Protein AF-A0A161MB48-F1 (afdb_monomer)

Secondary structure (DSSP, 8-state):
----S------GGGGGGT--B-TTSSEEE-TTSB-SSTT-B--GGGEEE-S---TB------HHHHHHHHHHHHHHHHHHHHT------GGGTB-EEEEEETTEEEEEESS-TTTTSTT-------

pLDDT: mean 94.36, std 3.67, range [75.56, 98.38]

Solvent-accessible surface area (backbone atoms only — not comparable to full-atom values): 7926 Å² total; per-residue (Å²): 140,87,88,84,92,77,85,73,35,84,46,76,94,48,61,89,72,71,56,46,60,40,97,76,53,12,40,27,16,44,88,55,25,34,34,78,42,85,100,39,68,53,47,35,61,40,31,33,84,66,57,92,70,36,93,31,37,62,94,63,88,40,71,71,52,24,52,52,35,46,57,47,34,54,51,36,54,50,23,63,76,70,73,46,91,81,78,83,62,74,81,59,43,52,22,74,48,78,52,72,58,97,87,41,81,45,78,48,69,37,71,61,94,62,62,94,39,86,83,72,72,85,86,86,85,132

Foldseek 3Di:
DDDDPDDAAPCPVCPVVPWDADPSRAREAELQQATPDPPHHDAAPRHDYDDDAAQQFDDDRDPVRRVVRVVSNVVSSVCVVVVHDHDHDCSRHKDWDWDDDPNDIDIDIGDPPCPPVPPVDDDDDD

InterPro domains:
  IPR023753 FAD/NAD(P)-binding domain [PF07992] (1-70)
  IPR036188 FAD/NAD(P)-binding domain superfamily [G3DSA:3.50.50.60] (1-85)
  IPR036188 FAD/NAD(P)-binding domain superfamily [SSF51905] (2-78)
  IPR050260 FAD-dependent oxidoreductase [PTHR43429] (1-124)

Sequence (126 aa):
IVSATGVEPNVDFIKDTGVELASDGGIKVDMNLESSLKDVYAAGDACTCSWDLAEHWLQMRLWTQARQMGTYAAKAMHCSVNKEEFWQDFCFELFTHVTSFFGMKVVLLGLFNGQRLDNSYEILLR

Organism: Triatoma infestans (NCBI:txid30076)

Mean predicted aligned error: 3.76 Å

Nearest PDB structures (foldseek):
  8orj-assembly1_B  TM=9.479E-01  e=5.473E-13  Homo sapiens
  6zk7-assembly1_AAAA  TM=9.173E-01  e=1.375E-11  Homo sapiens
  5jcl-assembly2_B  TM=8.702E-01  e=9.914E-04  Oryza sativa Japonica Group
  5jcn-assembly1_A  TM=8.506E-01  e=8.691E-04  Oryza sativa Japonica Group
  3ntd-assembly1_B  TM=7.708E-01  e=6.680E-04  Shewanella loihica PV-4

Radius of gyration: 16.92 Å; Cα contacts (8 Å, |Δi|>4): 168; chains: 1; bounding box: 42×37×50 Å

Structure (mmCIF, N/CA/C/O backbone):
data_AF-A0A161MB48-F1
#
_entry.id   AF-A0A161MB48-F1
#
loop_
_atom_site.group_PDB
_atom_site.id
_atom_site.type_symbol
_atom_site.label_atom_id
_atom_site.label_alt_id
_atom_site.label_comp_id
_atom_site.label_asym_id
_atom_site.label_entity_id
_atom_site.label_seq_id
_atom_site.pdbx_PDB_ins_code
_atom_site.Cartn_x
_atom_site.Cartn_y
_atom_site.Cartn_z
_atom_site.occupancy
_atom_site.B_iso_or_equiv
_atom_site.auth_seq_id
_atom_site.auth_comp_id
_atom_site.auth_asym_id
_atom_site.auth_atom_id
_atom_site.pdbx_PDB_model_num
ATOM 1 N N . ILE A 1 1 ? -0.953 -20.737 -19.883 1.00 91.38 1 ILE A N 1
ATOM 2 C CA . ILE A 1 1 ? -1.468 -19.357 -20.062 1.00 91.38 1 ILE A CA 1
ATOM 3 C C . ILE A 1 1 ? -1.158 -18.599 -18.779 1.00 91.38 1 ILE A C 1
ATOM 5 O O . ILE A 1 1 ? -1.345 -19.181 -17.719 1.00 91.38 1 ILE A O 1
ATOM 9 N N . VAL A 1 2 ? -0.644 -17.371 -18.871 1.00 94.88 2 VAL A N 1
ATOM 10 C CA . VAL A 1 2 ? -0.414 -16.473 -17.724 1.00 94.88 2 VAL A CA 1
ATOM 11 C C . VAL A 1 2 ? -1.333 -15.265 -17.903 1.00 94.88 2 VAL A C 1
ATOM 13 O O . VAL A 1 2 ? -1.359 -14.703 -18.995 1.00 94.88 2 VAL A O 1
ATOM 16 N N . SER A 1 3 ? -2.086 -14.890 -16.863 1.00 94.62 3 SER A N 1
ATOM 17 C CA . SER A 1 3 ? -2.905 -13.670 -16.839 1.00 94.62 3 SER A CA 1
ATOM 18 C C . SER A 1 3 ? -2.319 -12.695 -15.822 1.00 94.62 3 SER A C 1
ATOM 20 O O . SER A 1 3 ? -2.217 -13.030 -14.644 1.00 94.62 3 SER A O 1
ATOM 22 N N . ALA A 1 4 ? -1.892 -11.524 -16.291 1.00 93.00 4 ALA A N 1
ATOM 23 C CA . ALA A 1 4 ? -1.225 -10.497 -15.491 1.00 93.00 4 ALA A CA 1
ATOM 24 C C . ALA A 1 4 ? -1.695 -9.090 -15.909 1.00 93.00 4 ALA A C 1
ATOM 26 O O . ALA A 1 4 ? -0.891 -8.206 -16.186 1.00 93.00 4 ALA A O 1
ATOM 27 N N . THR A 1 5 ? -3.014 -8.905 -16.025 1.00 92.75 5 THR A N 1
ATOM 28 C CA . THR A 1 5 ? -3.656 -7.662 -16.501 1.00 92.75 5 THR A CA 1
ATOM 29 C C . THR A 1 5 ? -3.943 -6.645 -15.395 1.00 92.75 5 THR A C 1
ATOM 31 O O . THR A 1 5 ? -4.471 -5.576 -15.682 1.00 92.75 5 THR A O 1
ATOM 34 N N . GLY A 1 6 ? -3.621 -6.971 -14.144 1.00 87.56 6 GLY A N 1
ATOM 35 C CA . GLY A 1 6 ? -3.935 -6.160 -12.969 1.00 87.56 6 GLY A CA 1
ATOM 36 C C . GLY A 1 6 ? -4.558 -6.997 -11.856 1.00 87.56 6 GLY A C 1
A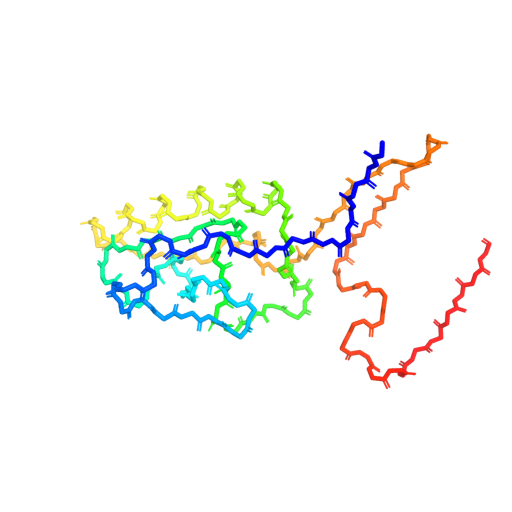TOM 37 O O . GLY A 1 6 ? -4.782 -8.197 -12.021 1.00 87.56 6 GLY A O 1
ATOM 38 N N . VAL A 1 7 ? -4.809 -6.351 -10.720 1.00 90.25 7 VAL A N 1
ATOM 39 C CA . VAL A 1 7 ? -5.484 -6.930 -9.553 1.00 90.25 7 VAL A CA 1
ATOM 40 C C . VAL A 1 7 ? -6.503 -5.933 -9.014 1.00 90.25 7 VAL A C 1
ATOM 42 O O . VAL A 1 7 ? -6.299 -4.725 -9.122 1.00 90.25 7 VAL A O 1
ATOM 45 N N . GLU A 1 8 ? -7.570 -6.447 -8.414 1.00 92.62 8 GLU A N 1
ATOM 46 C CA . GLU A 1 8 ? -8.603 -5.664 -7.735 1.00 92.62 8 GLU A CA 1
ATOM 47 C C . GLU A 1 8 ? -8.637 -6.048 -6.245 1.00 92.62 8 GLU A C 1
ATOM 49 O O . GLU A 1 8 ? -8.367 -7.211 -5.914 1.00 92.62 8 GLU A O 1
ATOM 54 N N . PRO A 1 9 ? -8.946 -5.110 -5.330 1.00 95.44 9 PRO A N 1
ATOM 55 C CA . PRO A 1 9 ? -9.083 -5.418 -3.910 1.00 95.44 9 PRO A CA 1
ATOM 56 C C . PRO A 1 9 ? -10.170 -6.471 -3.653 1.00 95.44 9 PRO A C 1
ATOM 58 O O . PRO A 1 9 ? -11.330 -6.302 -4.023 1.00 95.44 9 PRO A O 1
ATOM 61 N N . ASN A 1 10 ? -9.809 -7.560 -2.971 1.00 95.19 10 ASN A N 1
ATOM 62 C CA . ASN A 1 10 ? -10.751 -8.625 -2.627 1.00 95.19 10 ASN A CA 1
ATOM 63 C C . ASN A 1 10 ? -11.467 -8.318 -1.302 1.00 95.19 10 ASN A C 1
ATOM 65 O O . ASN A 1 10 ? -11.034 -8.762 -0.238 1.00 95.19 10 ASN A O 1
ATOM 69 N N . VAL A 1 11 ? -12.544 -7.533 -1.370 1.00 95.81 11 VAL A N 1
ATOM 70 C CA . VAL A 1 11 ? -13.272 -7.019 -0.190 1.00 95.81 11 VAL A CA 1
ATOM 71 C C . VAL A 1 11 ? -14.763 -7.373 -0.193 1.00 95.81 11 VAL A C 1
ATOM 73 O O . VAL A 1 11 ? -15.531 -6.871 0.623 1.00 95.81 11 VAL A O 1
ATOM 76 N N . ASP A 1 12 ? -15.198 -8.257 -1.093 1.00 93.69 12 ASP A N 1
ATOM 77 C CA . ASP A 1 12 ? -16.617 -8.601 -1.266 1.00 93.69 12 ASP A CA 1
ATOM 78 C C . ASP A 1 12 ? -17.267 -9.129 0.015 1.00 93.69 12 ASP A C 1
ATOM 80 O O . ASP A 1 12 ? -18.412 -8.805 0.317 1.00 93.69 12 ASP A O 1
ATOM 84 N N . PHE A 1 13 ? -16.505 -9.883 0.808 1.00 93.81 13 PHE A N 1
ATOM 85 C CA . PHE A 1 13 ? -16.964 -10.514 2.044 1.00 93.81 13 PHE A CA 1
ATOM 86 C C . PHE A 1 13 ? -17.342 -9.527 3.164 1.00 93.81 13 PHE A C 1
ATOM 88 O O . PHE A 1 13 ? -17.957 -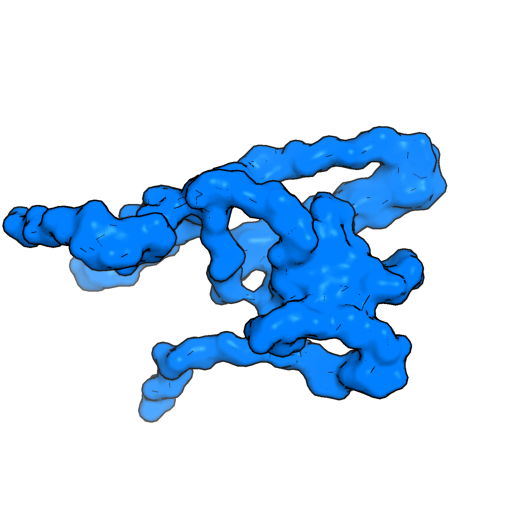9.942 4.143 1.00 93.81 13 PHE A O 1
ATOM 95 N N . ILE A 1 14 ? -16.987 -8.243 3.034 1.00 93.75 14 ILE A N 1
ATOM 96 C CA . ILE A 1 14 ? -17.290 -7.193 4.022 1.00 93.75 14 ILE A CA 1
ATOM 97 C C . ILE A 1 14 ? -18.163 -6.066 3.473 1.00 93.75 14 ILE A C 1
ATOM 99 O O . ILE A 1 14 ? -18.434 -5.118 4.206 1.00 93.75 14 ILE A O 1
ATOM 103 N N . LYS A 1 15 ? -18.637 -6.137 2.224 1.00 88.38 15 LYS A N 1
ATOM 104 C CA . LYS A 1 15 ? -19.440 -5.058 1.615 1.00 88.38 15 LYS A CA 1
ATOM 105 C C . LYS A 1 15 ? -20.696 -4.705 2.421 1.00 88.38 15 LYS A C 1
ATOM 107 O O . LYS A 1 15 ? -21.042 -3.533 2.528 1.00 88.38 15 LYS A O 1
ATOM 112 N N . ASP A 1 16 ? -21.317 -5.694 3.060 1.00 95.12 16 ASP A N 1
ATOM 113 C CA . ASP A 1 16 ? -22.547 -5.509 3.842 1.00 95.12 16 ASP A CA 1
ATOM 114 C C . ASP A 1 16 ? -22.306 -4.952 5.260 1.00 95.12 16 ASP A C 1
ATOM 116 O O . ASP A 1 16 ? -23.253 -4.688 5.997 1.00 95.12 16 ASP A O 1
ATOM 120 N N . THR A 1 17 ? -21.047 -4.751 5.663 1.00 96.75 17 THR A N 1
ATOM 121 C CA . THR A 1 17 ? -20.699 -4.215 6.995 1.00 96.75 17 THR A CA 1
ATOM 122 C C . THR A 1 17 ? -20.901 -2.705 7.121 1.00 96.75 17 THR A C 1
ATOM 124 O O . THR A 1 17 ? -20.882 -2.179 8.232 1.00 96.75 17 THR A O 1
ATOM 127 N N . GLY A 1 18 ? -21.079 -1.997 6.000 1.00 95.81 18 GLY A N 1
ATOM 128 C CA . GLY A 1 18 ? -21.114 -0.533 5.965 1.00 95.81 18 GLY A CA 1
ATOM 129 C C . GLY A 1 18 ? -19.733 0.134 6.003 1.00 95.81 18 GLY A C 1
ATOM 130 O O . GLY A 1 18 ? -19.658 1.350 6.170 1.00 95.81 18 GLY A O 1
ATOM 131 N N . VAL A 1 19 ? -18.645 -0.632 5.852 1.00 97.81 19 VAL A N 1
ATOM 132 C CA . VAL A 1 19 ? -17.291 -0.081 5.706 1.00 97.81 19 VAL A CA 1
ATOM 133 C C . VAL A 1 19 ? -17.186 0.808 4.459 1.00 97.81 19 VAL A C 1
ATOM 135 O O . VAL A 1 19 ? -17.711 0.478 3.395 1.00 97.81 19 VAL A O 1
ATOM 138 N N . GLU A 1 20 ? -16.502 1.945 4.576 1.00 98.06 20 GLU A N 1
ATOM 139 C CA . GLU A 1 20 ? -16.261 2.839 3.443 1.00 98.06 20 GLU A CA 1
ATOM 140 C C . GLU A 1 20 ? -15.220 2.236 2.493 1.00 98.06 20 GLU A C 1
ATOM 142 O O . GLU A 1 20 ? -14.138 1.813 2.909 1.00 98.06 20 GLU A O 1
ATOM 147 N N . LEU A 1 21 ? -15.526 2.242 1.195 1.00 97.38 21 LEU A N 1
ATOM 148 C CA . LEU A 1 21 ? -14.601 1.846 0.134 1.00 97.38 21 LEU A CA 1
ATOM 149 C C . LEU A 1 21 ? -14.130 3.078 -0.647 1.00 97.38 21 LEU A C 1
ATOM 151 O O . LEU A 1 21 ? -14.881 4.035 -0.846 1.00 97.38 21 LEU A O 1
ATOM 155 N N . ALA A 1 22 ? -12.879 3.055 -1.096 1.00 96.81 22 ALA A N 1
ATOM 156 C CA . ALA A 1 22 ? -12.322 4.043 -2.007 1.00 96.81 22 ALA A CA 1
ATOM 157 C C . ALA A 1 22 ? -12.795 3.805 -3.453 1.00 96.81 22 ALA A C 1
ATOM 159 O O . ALA A 1 22 ? -13.419 2.792 -3.773 1.00 96.81 22 ALA A O 1
ATOM 160 N N . SER A 1 23 ? -12.481 4.742 -4.351 1.00 95.00 23 SER A N 1
ATOM 161 C CA . SER A 1 23 ? -12.884 4.673 -5.763 1.00 95.00 23 SER A CA 1
ATOM 162 C C . SER A 1 23 ? -12.297 3.478 -6.521 1.00 95.00 23 SER A C 1
ATOM 164 O O . SER A 1 23 ? -12.878 3.058 -7.517 1.00 95.00 23 SER A O 1
ATOM 166 N N . ASP A 1 24 ? -11.179 2.917 -6.053 1.00 94.50 24 ASP A N 1
ATOM 167 C CA . ASP A 1 24 ? -10.555 1.704 -6.594 1.00 94.50 24 ASP A CA 1
ATOM 168 C C . ASP A 1 24 ? -11.083 0.406 -5.949 1.00 94.50 24 ASP A C 1
ATOM 170 O O . ASP A 1 24 ? -10.561 -0.675 -6.212 1.00 94.50 24 ASP A O 1
ATOM 174 N N . GLY A 1 25 ? -12.104 0.505 -5.090 1.00 95.56 25 GLY A N 1
ATOM 175 C CA . GLY A 1 25 ? -12.729 -0.624 -4.404 1.00 95.56 25 GLY A CA 1
ATOM 176 C C . GLY A 1 25 ? -12.003 -1.096 -3.143 1.00 95.56 25 GLY A C 1
ATOM 177 O O . GLY A 1 25 ? -12.503 -1.998 -2.478 1.00 95.56 25 GLY A O 1
ATOM 178 N N . GLY A 1 26 ? -10.858 -0.511 -2.777 1.00 97.06 26 GLY A N 1
ATOM 179 C CA . GLY A 1 26 ? -10.157 -0.865 -1.541 1.00 97.06 26 GLY A CA 1
ATOM 180 C C . GLY A 1 26 ? -10.858 -0.315 -0.299 1.00 97.06 26 GLY A C 1
ATOM 181 O O . GLY A 1 26 ? -11.494 0.734 -0.358 1.00 97.06 26 GLY A O 1
ATOM 182 N N . ILE A 1 27 ? -10.714 -0.987 0.846 1.00 98.31 27 ILE A N 1
ATOM 183 C CA . ILE A 1 27 ? -11.156 -0.466 2.152 1.00 98.31 27 ILE A CA 1
ATOM 184 C C . ILE A 1 27 ? -10.476 0.874 2.393 1.00 98.31 27 ILE A C 1
ATOM 186 O O . ILE A 1 27 ? -9.250 0.938 2.469 1.00 98.31 27 ILE A O 1
ATOM 190 N N . LYS A 1 28 ? -11.249 1.944 2.517 1.00 98.12 28 LYS A N 1
ATOM 191 C CA . LYS A 1 28 ? -10.697 3.268 2.772 1.00 98.12 28 LYS A CA 1
AT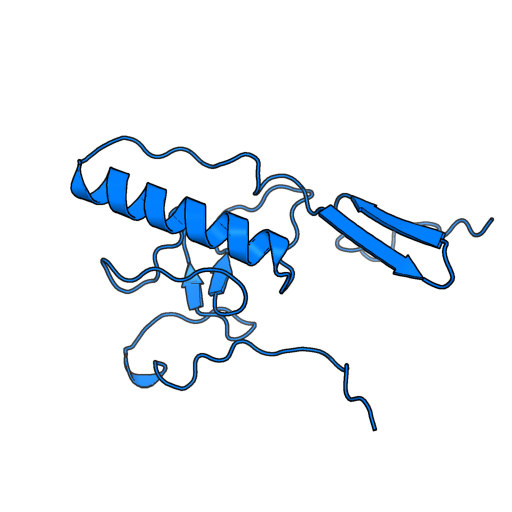OM 192 C C . LYS A 1 28 ? -10.128 3.307 4.190 1.00 98.12 28 LYS A C 1
ATOM 194 O O . LYS A 1 28 ? -10.840 2.980 5.137 1.00 98.12 28 LYS A O 1
ATOM 199 N N . VAL A 1 29 ? -8.859 3.689 4.322 1.00 98.19 29 VAL A N 1
ATOM 200 C CA . VAL A 1 29 ? -8.170 3.752 5.618 1.00 98.19 29 VAL A CA 1
ATOM 201 C C . VAL A 1 29 ? -7.516 5.103 5.875 1.00 98.19 29 VAL A C 1
ATOM 203 O O . VAL A 1 29 ? -7.067 5.782 4.942 1.00 98.19 29 VAL A O 1
ATOM 206 N N . ASP A 1 30 ? -7.477 5.496 7.142 1.00 97.06 30 ASP A N 1
ATOM 207 C CA . ASP A 1 30 ? -6.825 6.713 7.616 1.00 97.06 30 ASP A CA 1
ATOM 208 C C . ASP A 1 30 ? -5.306 6.525 7.814 1.00 97.06 30 ASP A C 1
ATOM 210 O O . ASP A 1 30 ? -4.730 5.486 7.476 1.00 97.06 30 ASP A O 1
ATOM 214 N N . MET A 1 31 ? -4.641 7.540 8.377 1.00 96.19 31 MET A N 1
ATOM 215 C CA . MET A 1 31 ? -3.203 7.489 8.667 1.00 96.19 31 MET A CA 1
ATOM 216 C C . MET A 1 31 ? -2.816 6.439 9.718 1.00 96.19 31 MET A C 1
ATOM 218 O O . MET A 1 31 ? -1.638 6.157 9.850 1.00 96.19 31 MET A O 1
ATOM 222 N N . ASN A 1 32 ? -3.760 5.856 10.456 1.00 96.19 32 ASN A N 1
ATOM 223 C CA . ASN A 1 32 ? -3.527 4.754 11.393 1.00 96.19 32 ASN A CA 1
ATOM 224 C C . ASN A 1 32 ? -3.776 3.384 10.745 1.00 96.19 32 ASN A C 1
ATOM 226 O O . ASN A 1 32 ? -3.634 2.352 11.401 1.00 96.19 32 ASN A O 1
ATOM 230 N N . LEU A 1 33 ? -4.137 3.369 9.457 1.00 97.56 33 LEU A N 1
ATOM 231 C CA . LEU A 1 33 ? -4.684 2.220 8.740 1.00 97.56 33 LEU A CA 1
ATOM 232 C C . LEU A 1 33 ? -6.017 1.711 9.313 1.00 97.56 33 LEU A C 1
ATOM 234 O O . LEU A 1 33 ? -6.395 0.557 9.085 1.00 97.56 33 LEU A O 1
ATOM 238 N N . GLU A 1 34 ? -6.730 2.560 10.052 1.00 98.06 34 GLU A N 1
ATOM 239 C CA . GLU A 1 34 ? -8.059 2.268 10.571 1.00 98.06 34 GLU A CA 1
ATOM 240 C C . GLU A 1 34 ? -9.103 2.562 9.493 1.00 98.06 34 GLU A C 1
ATOM 242 O O . GLU A 1 34 ? -9.008 3.541 8.749 1.00 98.06 34 GLU A O 1
ATOM 247 N N . SER A 1 35 ? -10.083 1.672 9.367 1.00 98.38 35 SER A N 1
ATOM 248 C CA . SER A 1 35 ? -11.210 1.852 8.456 1.00 98.38 35 SER A CA 1
ATOM 249 C C . SER A 1 35 ? -12.245 2.823 9.039 1.00 98.38 35 SER A C 1
ATOM 251 O O . SER A 1 35 ? -12.100 3.326 10.150 1.00 98.38 35 SER A O 1
ATOM 253 N N . SER A 1 36 ? -13.348 3.056 8.323 1.00 98.12 36 SER A N 1
ATOM 254 C CA . SER A 1 36 ? -14.484 3.808 8.878 1.00 98.12 36 SER A CA 1
ATOM 255 C C . SER A 1 36 ? -15.189 3.092 10.041 1.00 98.12 36 SER A C 1
ATOM 257 O O . SER A 1 36 ? -15.965 3.713 10.770 1.00 98.12 36 SER A O 1
ATOM 259 N N . LEU A 1 37 ? -14.946 1.790 10.217 1.00 98.06 37 LEU A N 1
ATOM 260 C CA . LEU A 1 37 ? -15.445 1.017 11.344 1.00 98.06 37 LEU A CA 1
ATOM 261 C C . LEU A 1 37 ? -14.406 1.035 12.463 1.00 98.06 37 LEU A C 1
ATOM 263 O O . LEU A 1 37 ? -13.260 0.629 12.274 1.00 98.06 37 LEU A O 1
ATOM 267 N N . LYS A 1 38 ? -14.839 1.481 13.642 1.00 96.94 38 LYS A N 1
ATOM 268 C CA . LYS A 1 38 ? -13.989 1.576 14.826 1.00 96.94 38 LYS A CA 1
ATOM 269 C C . LYS A 1 38 ? -13.356 0.226 15.175 1.00 96.94 38 LYS A C 1
ATOM 271 O O . LYS A 1 38 ? -14.044 -0.795 15.167 1.00 96.94 38 LYS A O 1
ATOM 276 N N . ASP A 1 39 ? -12.077 0.258 15.542 1.00 96.94 39 ASP A N 1
ATOM 277 C CA . ASP A 1 39 ? -11.269 -0.902 15.932 1.00 96.94 39 ASP A CA 1
ATOM 278 C C . ASP A 1 39 ? -11.101 -1.943 14.796 1.00 96.94 39 ASP A C 1
ATOM 280 O O . ASP A 1 39 ? -10.649 -3.068 15.028 1.00 96.94 39 ASP A O 1
ATOM 284 N N . VAL A 1 40 ? -11.434 -1.576 13.549 1.00 97.50 40 VAL A N 1
ATOM 285 C CA . VAL A 1 40 ? -11.250 -2.400 12.346 1.00 97.50 40 VAL A CA 1
ATOM 286 C C . VAL A 1 40 ? -10.205 -1.748 11.453 1.00 97.50 40 VAL A C 1
ATOM 288 O O . VAL A 1 40 ? -10.411 -0.662 10.916 1.00 97.50 40 VAL A O 1
ATOM 291 N N . TYR A 1 41 ? -9.098 -2.453 11.247 1.00 98.19 41 TYR A N 1
ATOM 292 C CA . TYR A 1 41 ? -7.959 -1.988 10.461 1.00 98.19 41 TYR A CA 1
ATOM 293 C C . TYR A 1 41 ? -7.816 -2.807 9.183 1.00 98.19 41 TYR A C 1
ATOM 295 O O . TYR A 1 41 ? -8.178 -3.986 9.142 1.00 98.19 41 TYR A O 1
ATOM 303 N N . ALA A 1 42 ? -7.229 -2.205 8.154 1.00 98.00 42 ALA A N 1
ATOM 304 C CA . ALA A 1 42 ? -6.922 -2.897 6.911 1.00 98.00 42 ALA A CA 1
ATOM 305 C C . ALA A 1 42 ? -5.533 -2.513 6.390 1.00 98.00 42 ALA A C 1
ATOM 307 O O . ALA A 1 42 ? -5.080 -1.383 6.537 1.00 98.00 42 ALA A O 1
ATOM 308 N N . ALA A 1 43 ? -4.837 -3.476 5.789 1.00 97.69 43 ALA A N 1
ATOM 309 C CA . ALA A 1 43 ? -3.466 -3.311 5.322 1.00 97.69 43 ALA A CA 1
ATOM 310 C C . ALA A 1 43 ? -3.235 -4.046 3.995 1.00 97.69 43 ALA A C 1
ATOM 312 O O . ALA A 1 43 ? -3.904 -5.035 3.683 1.00 97.69 43 ALA A O 1
ATOM 313 N N . GLY A 1 44 ? -2.238 -3.588 3.238 1.00 97.06 44 GLY A N 1
ATOM 314 C CA . GLY A 1 44 ? -1.805 -4.219 1.996 1.00 97.06 44 GLY A CA 1
ATOM 315 C C . GLY A 1 44 ? -2.800 -4.060 0.853 1.00 97.06 44 GLY A C 1
ATOM 316 O O . GLY A 1 44 ? -3.369 -2.991 0.633 1.00 97.06 44 GLY A O 1
ATOM 317 N N . ASP A 1 45 ? -2.982 -5.129 0.083 1.00 96.88 45 ASP A N 1
ATOM 318 C CA . ASP A 1 45 ? -3.672 -5.051 -1.207 1.00 96.88 45 ASP A CA 1
ATOM 319 C C . ASP A 1 45 ? -5.187 -4.811 -1.087 1.00 96.88 45 ASP A C 1
ATOM 321 O O . ASP A 1 45 ? -5.827 -4.442 -2.067 1.00 96.88 45 ASP A O 1
ATOM 325 N N . ALA A 1 46 ? -5.753 -4.976 0.110 1.00 96.19 46 ALA A N 1
ATOM 326 C CA . ALA A 1 46 ? -7.185 -4.846 0.363 1.00 96.19 46 ALA A CA 1
ATOM 327 C C . ALA A 1 46 ? -7.659 -3.408 0.644 1.00 96.19 46 ALA A C 1
ATOM 329 O O . ALA A 1 46 ? -8.860 -3.154 0.583 1.00 96.19 46 ALA A O 1
ATOM 330 N N . CYS A 1 47 ? -6.768 -2.469 0.978 1.00 97.38 47 CYS A N 1
ATOM 331 C CA . CYS A 1 47 ? -7.154 -1.143 1.481 1.00 97.38 47 CYS A CA 1
ATOM 332 C C . CYS A 1 47 ? -6.562 0.007 0.679 1.00 97.38 47 CYS A C 1
ATOM 334 O O . CYS A 1 47 ? -5.518 -0.153 0.072 1.00 97.38 47 CYS A O 1
ATOM 336 N N . THR A 1 48 ? -7.142 1.194 0.731 1.00 97.62 48 THR A N 1
ATOM 337 C CA . THR A 1 48 ? -6.656 2.381 0.025 1.00 97.62 48 THR A CA 1
ATOM 338 C C . THR A 1 48 ? -6.432 3.508 1.019 1.00 97.62 48 THR A C 1
ATOM 340 O O . THR A 1 48 ? -7.335 3.883 1.769 1.00 97.62 48 THR A O 1
ATOM 343 N N . CYS A 1 49 ? -5.206 4.021 1.035 1.00 96.94 49 CYS A N 1
ATOM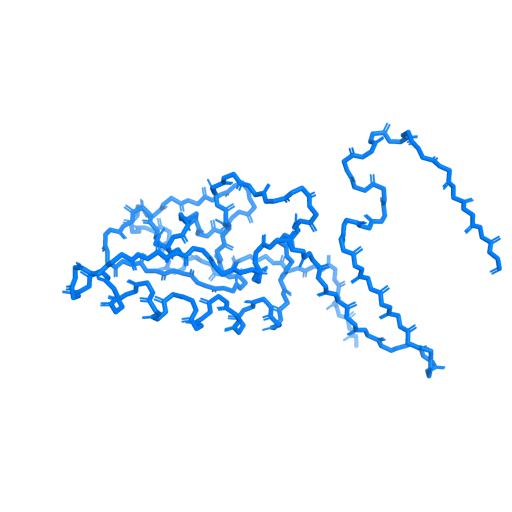 344 C CA . CYS A 1 49 ? -4.770 5.103 1.902 1.00 96.94 49 CYS A CA 1
ATOM 345 C C . CYS A 1 49 ? -5.497 6.398 1.522 1.00 96.94 49 CYS A C 1
ATOM 347 O O . CYS A 1 49 ? -5.511 6.774 0.350 1.00 96.94 49 CYS A O 1
ATOM 349 N N . SER A 1 50 ? -6.117 7.066 2.499 1.00 96.38 50 SER A N 1
ATOM 350 C CA . SER A 1 50 ? -7.031 8.194 2.247 1.00 96.38 50 SER A CA 1
ATOM 351 C C . SER A 1 50 ? -6.726 9.476 3.032 1.00 96.38 50 SER A C 1
ATOM 353 O O . SER A 1 50 ? -7.599 10.326 3.202 1.00 96.38 50 SER A O 1
ATOM 355 N N . TRP A 1 51 ? -5.483 9.626 3.492 1.00 94.50 51 TRP A N 1
ATOM 356 C CA . TRP A 1 51 ? -4.947 10.869 4.057 1.00 94.50 51 TRP A CA 1
ATOM 357 C C . TRP A 1 51 ? -4.185 11.683 2.994 1.00 94.50 51 TRP A C 1
ATOM 359 O O . TRP A 1 51 ? -4.138 11.295 1.827 1.00 94.50 51 TRP A O 1
ATOM 369 N N . ASP A 1 52 ? -3.592 12.812 3.390 1.00 94.12 52 ASP A N 1
ATOM 370 C CA . ASP A 1 52 ? -2.733 13.607 2.507 1.00 94.12 52 ASP A CA 1
ATOM 371 C C . ASP A 1 52 ? -1.409 12.871 2.242 1.00 94.1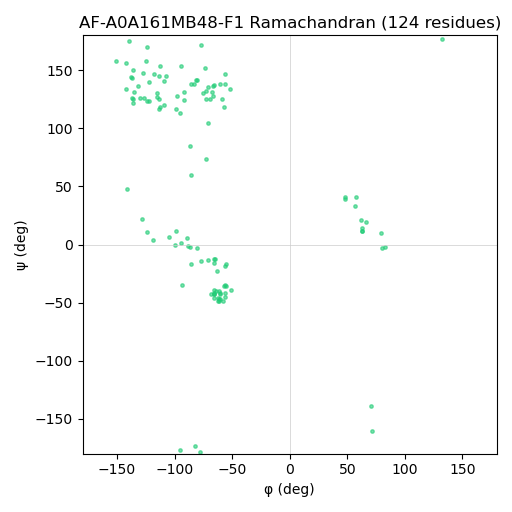2 52 ASP A C 1
ATOM 373 O O . ASP A 1 52 ? -0.560 12.736 3.123 1.00 94.12 52 ASP A O 1
ATOM 377 N N . LEU A 1 53 ? -1.284 12.297 1.047 1.00 93.25 53 LEU A N 1
ATOM 378 C CA . LEU A 1 53 ? -0.175 11.420 0.684 1.00 93.25 53 LEU A CA 1
ATOM 379 C C . LEU A 1 53 ? 1.051 12.235 0.277 1.00 93.25 53 LEU A C 1
ATOM 381 O O . LEU A 1 53 ? 0.938 13.202 -0.475 1.00 93.25 53 LEU A O 1
ATOM 385 N N . ALA A 1 54 ? 2.235 11.770 0.675 1.00 94.38 54 ALA A N 1
ATOM 386 C CA . ALA A 1 54 ? 3.486 12.389 0.267 1.00 94.38 54 ALA A CA 1
ATOM 387 C C . ALA A 1 54 ? 3.624 12.466 -1.266 1.00 94.38 54 ALA A C 1
ATOM 389 O O . ALA A 1 54 ? 3.187 11.580 -2.013 1.00 94.38 54 ALA A O 1
ATOM 390 N N . GLU A 1 55 ? 4.286 13.522 -1.744 1.00 93.50 55 GLU A N 1
ATOM 391 C CA . GLU A 1 55 ? 4.386 13.863 -3.168 1.00 93.50 55 GLU A CA 1
ATOM 392 C C . GLU A 1 55 ? 4.941 12.715 -4.023 1.00 93.50 55 GLU A C 1
ATOM 394 O O . GLU A 1 55 ? 4.500 12.496 -5.152 1.00 93.50 55 GLU A O 1
ATOM 399 N N . HIS A 1 56 ? 5.883 11.946 -3.480 1.00 94.75 56 HIS A N 1
ATOM 400 C CA . HIS A 1 56 ? 6.536 10.844 -4.184 1.00 94.75 56 HIS A CA 1
ATOM 401 C C . HIS A 1 56 ? 6.056 9.464 -3.736 1.00 94.75 56 HIS A C 1
ATOM 403 O O . HIS A 1 56 ? 6.590 8.442 -4.185 1.00 94.75 56 HIS A O 1
ATOM 409 N N . TRP A 1 57 ? 5.032 9.410 -2.888 1.00 94.94 57 TRP A N 1
ATOM 410 C CA . TRP A 1 57 ? 4.390 8.163 -2.536 1.00 94.94 57 TRP A CA 1
ATOM 411 C C . TRP A 1 57 ? 3.310 7.799 -3.552 1.00 94.94 57 TRP A C 1
ATOM 413 O O . TRP A 1 57 ? 2.518 8.620 -4.030 1.00 94.94 57 TRP A O 1
ATOM 423 N N . LEU A 1 58 ? 3.294 6.514 -3.877 1.00 93.81 58 LEU A N 1
ATOM 424 C CA . LEU A 1 58 ? 2.324 5.886 -4.749 1.00 93.81 58 LEU A CA 1
ATOM 425 C C . LEU A 1 58 ? 1.920 4.572 -4.104 1.00 93.81 58 LEU A C 1
ATOM 427 O O . LEU A 1 58 ? 2.769 3.715 -3.835 1.00 93.81 58 LEU A O 1
ATOM 431 N N . GLN A 1 59 ? 0.621 4.390 -3.909 1.00 93.00 59 GLN A N 1
ATOM 432 C CA . GLN A 1 59 ? 0.114 3.101 -3.493 1.00 93.00 59 GLN A CA 1
ATOM 433 C C . GLN A 1 59 ? 0.182 2.113 -4.653 1.00 93.00 59 GLN A C 1
ATOM 435 O O . GLN A 1 59 ? -0.364 2.355 -5.728 1.00 93.00 59 GLN A O 1
ATOM 440 N N . MET A 1 60 ? 0.828 0.977 -4.422 1.00 92.62 60 MET A N 1
ATOM 441 C CA . MET A 1 60 ? 0.845 -0.136 -5.358 1.00 92.62 60 MET A CA 1
ATOM 442 C C . MET A 1 60 ? 0.646 -1.429 -4.583 1.00 92.62 60 MET A C 1
ATOM 444 O O . MET A 1 60 ? 1.162 -1.593 -3.481 1.00 92.62 60 MET A O 1
ATOM 448 N N . ARG A 1 61 ? -0.088 -2.362 -5.183 1.00 93.56 61 ARG A N 1
ATOM 449 C CA . ARG A 1 61 ? -0.421 -3.668 -4.607 1.00 93.56 61 ARG A CA 1
ATOM 450 C C . ARG A 1 61 ? 0.817 -4.580 -4.597 1.00 93.56 61 ARG A C 1
ATOM 452 O O . ARG A 1 61 ? 1.009 -5.415 -5.477 1.00 93.56 61 ARG A O 1
ATOM 459 N N . LEU A 1 62 ? 1.746 -4.285 -3.686 1.00 94.31 62 LEU A N 1
ATOM 460 C CA . LEU A 1 62 ? 3.062 -4.904 -3.559 1.00 94.31 62 LEU A CA 1
ATOM 461 C C . LEU A 1 62 ? 3.231 -5.507 -2.171 1.00 94.31 62 LEU A C 1
ATOM 463 O O . LEU A 1 62 ? 2.962 -4.868 -1.154 1.00 94.31 62 LEU A O 1
ATOM 467 N N . TRP A 1 63 ? 3.849 -6.686 -2.130 1.00 94.19 63 TRP A N 1
ATOM 468 C CA . TRP A 1 63 ? 4.229 -7.359 -0.886 1.00 94.19 63 TRP A CA 1
ATOM 469 C C . TRP A 1 63 ? 5.020 -6.450 0.076 1.00 94.19 63 TRP A C 1
ATOM 471 O O . TRP A 1 63 ? 4.812 -6.502 1.286 1.00 94.19 63 TRP A O 1
ATOM 481 N N . THR A 1 64 ? 5.921 -5.607 -0.440 1.00 94.25 64 THR A N 1
ATOM 482 C CA . THR A 1 64 ? 6.747 -4.715 0.387 1.00 94.25 64 THR A CA 1
ATOM 483 C C . THR A 1 64 ? 5.905 -3.667 1.109 1.00 94.25 64 THR A C 1
ATOM 485 O O . THR A 1 64 ? 6.106 -3.470 2.308 1.00 94.25 64 THR A O 1
ATOM 488 N N . GLN A 1 65 ? 4.927 -3.070 0.417 1.00 95.38 65 GLN A N 1
ATOM 489 C CA . GLN A 1 65 ? 3.958 -2.163 1.033 1.00 95.38 65 GLN A CA 1
ATOM 490 C C . GLN A 1 65 ? 3.067 -2.922 2.016 1.00 95.38 65 GLN A C 1
ATOM 492 O O . GLN A 1 65 ? 2.933 -2.498 3.157 1.00 95.38 65 GLN A O 1
ATOM 497 N N . ALA A 1 66 ? 2.549 -4.096 1.638 1.00 96.69 66 ALA A N 1
ATOM 498 C CA . ALA A 1 66 ? 1.721 -4.913 2.524 1.00 96.69 66 ALA A CA 1
ATOM 499 C C . ALA A 1 66 ? 2.429 -5.266 3.842 1.00 96.69 66 ALA A C 1
ATOM 501 O O . ALA A 1 66 ? 1.832 -5.162 4.914 1.00 96.69 66 ALA A O 1
ATOM 502 N N . ARG A 1 67 ? 3.722 -5.614 3.791 1.00 96.50 67 ARG A N 1
ATOM 503 C CA . ARG A 1 67 ? 4.534 -5.872 4.987 1.00 96.50 67 ARG A CA 1
ATOM 504 C C . ARG A 1 67 ? 4.655 -4.634 5.877 1.00 96.50 67 ARG A C 1
ATOM 506 O O . ARG A 1 67 ? 4.460 -4.749 7.085 1.00 96.50 67 ARG A O 1
ATOM 513 N N . G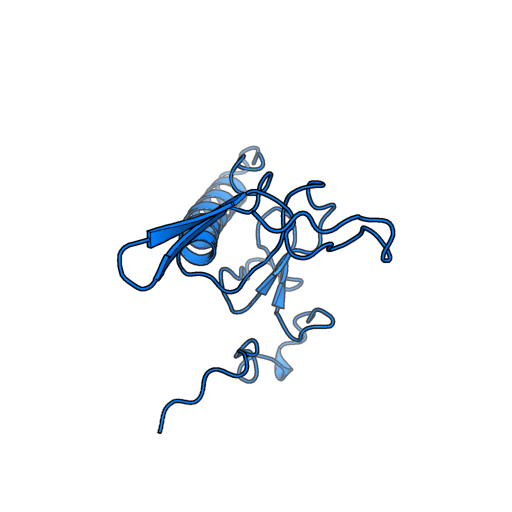LN A 1 68 ? 4.991 -3.480 5.299 1.00 95.88 68 GLN A N 1
ATOM 514 C CA . GLN A 1 68 ? 5.117 -2.219 6.042 1.00 95.88 68 GLN A CA 1
ATOM 515 C C . GLN A 1 68 ? 3.783 -1.827 6.681 1.00 95.88 68 GLN A C 1
ATOM 517 O O . GLN A 1 68 ? 3.732 -1.565 7.879 1.00 95.88 68 GLN A O 1
ATOM 522 N N . MET A 1 69 ? 2.696 -1.890 5.910 1.00 97.56 69 MET A N 1
ATOM 523 C CA . MET A 1 69 ? 1.343 -1.601 6.378 1.00 97.56 69 MET A CA 1
ATOM 524 C C . MET A 1 69 ? 0.915 -2.543 7.506 1.00 97.56 69 MET A C 1
ATOM 526 O O . MET A 1 69 ? 0.358 -2.086 8.493 1.00 97.56 69 MET A O 1
ATOM 530 N N . GLY A 1 70 ? 1.224 -3.840 7.424 1.00 97.62 70 GLY A N 1
ATOM 531 C CA . GLY A 1 70 ? 0.903 -4.789 8.492 1.00 97.62 70 GLY A CA 1
ATOM 532 C C . GLY A 1 70 ? 1.603 -4.464 9.817 1.00 97.62 70 GLY A C 1
ATOM 533 O O . GLY A 1 70 ? 0.966 -4.447 10.869 1.00 97.62 70 GLY A O 1
ATOM 534 N N . THR A 1 71 ? 2.905 -4.156 9.781 1.00 96.50 71 THR A N 1
ATOM 535 C CA . THR A 1 71 ? 3.643 -3.719 10.982 1.00 96.50 71 THR A CA 1
ATOM 536 C C . THR A 1 71 ? 3.109 -2.393 11.520 1.00 96.50 71 THR A C 1
ATOM 538 O O . THR A 1 71 ? 2.972 -2.222 12.731 1.00 96.50 71 THR A O 1
ATOM 541 N N . TYR A 1 72 ? 2.780 -1.469 10.625 1.00 96.88 72 TYR A N 1
ATOM 542 C CA . TYR A 1 72 ? 2.280 -0.150 10.975 1.00 96.88 72 TYR A CA 1
ATOM 543 C C . TYR A 1 72 ? 0.880 -0.203 11.606 1.00 96.88 72 TYR A C 1
ATOM 545 O O . TYR A 1 72 ? 0.679 0.396 12.659 1.00 96.88 72 TYR A O 1
ATOM 553 N N . ALA A 1 73 ? -0.034 -1.015 11.065 1.00 97.50 73 ALA A N 1
ATOM 554 C CA . ALA A 1 73 ? -1.354 -1.263 11.644 1.00 97.50 73 ALA A CA 1
ATOM 555 C C . ALA A 1 73 ? -1.250 -1.882 13.047 1.00 97.50 73 ALA A C 1
ATOM 557 O O . ALA A 1 73 ? -1.926 -1.441 13.970 1.00 97.50 73 ALA A O 1
ATOM 558 N N . ALA A 1 74 ? -0.352 -2.854 13.252 1.00 97.19 74 ALA A N 1
ATOM 559 C CA . ALA A 1 74 ? -0.133 -3.437 14.577 1.00 97.19 74 ALA A CA 1
ATOM 560 C C . ALA A 1 74 ? 0.366 -2.398 15.598 1.00 97.19 74 ALA A C 1
ATOM 562 O O . ALA A 1 74 ? -0.072 -2.390 16.750 1.00 97.19 74 ALA A O 1
ATOM 563 N N . LYS A 1 75 ? 1.263 -1.496 15.177 1.00 96.88 75 LYS A N 1
ATOM 564 C CA . LYS A 1 75 ? 1.731 -0.385 16.014 1.00 96.88 75 LYS A CA 1
ATOM 565 C C . LYS A 1 75 ? 0.597 0.602 16.314 1.00 96.88 75 LYS A C 1
ATOM 567 O O . LYS A 1 75 ? 0.461 1.009 17.462 1.00 96.88 75 LYS A O 1
ATOM 572 N N . ALA A 1 76 ? -0.235 0.932 15.326 1.00 97.06 76 ALA A N 1
ATOM 573 C CA . ALA A 1 76 ? -1.396 1.800 15.508 1.00 97.06 76 ALA A CA 1
ATOM 574 C C . ALA A 1 76 ? -2.387 1.213 16.524 1.00 97.06 76 ALA A C 1
ATOM 576 O O . ALA A 1 76 ? -2.760 1.892 17.479 1.00 97.06 76 ALA A O 1
ATOM 577 N N . MET A 1 77 ? -2.719 -0.078 16.395 1.00 97.88 77 MET A N 1
ATOM 578 C CA . MET A 1 77 ? -3.550 -0.802 17.365 1.00 97.88 77 MET A CA 1
ATOM 579 C C . MET A 1 77 ? -2.954 -0.739 18.779 1.00 97.88 77 MET A C 1
ATOM 581 O O . MET A 1 77 ? -3.668 -0.474 19.744 1.00 97.88 77 MET A O 1
ATOM 585 N N . HIS A 1 78 ? -1.641 -0.959 18.918 1.00 97.50 78 HIS A N 1
ATOM 586 C CA . HIS A 1 78 ? -0.962 -0.900 20.214 1.00 97.50 78 HIS A CA 1
ATOM 587 C C . HIS A 1 78 ? -1.053 0.490 20.852 1.00 97.50 78 HIS A C 1
ATOM 589 O O . HIS A 1 78 ? -1.420 0.600 22.023 1.00 97.50 78 HIS A O 1
ATOM 595 N N . CYS A 1 79 ? -0.748 1.543 20.092 1.00 97.00 79 CYS A N 1
ATOM 596 C CA . CYS A 1 79 ? -0.810 2.913 20.590 1.00 97.00 79 CYS A CA 1
ATOM 597 C C . CYS A 1 79 ? -2.252 3.320 20.930 1.00 97.00 79 CYS A C 1
ATOM 599 O O . CYS A 1 79 ? -2.474 3.923 21.977 1.00 97.00 79 CYS A O 1
ATOM 601 N N . SER A 1 80 ? -3.236 2.912 20.121 1.00 96.31 80 SER A N 1
ATOM 602 C CA . SER A 1 80 ? -4.665 3.144 20.381 1.00 96.31 80 SER A CA 1
ATOM 603 C C . SER A 1 80 ? -5.105 2.548 21.726 1.00 96.31 80 SER A C 1
ATOM 605 O O . SER A 1 80 ? -5.673 3.247 22.570 1.00 96.31 80 SER A O 1
ATOM 607 N N . VAL A 1 81 ? -4.751 1.284 21.993 1.00 96.88 81 VAL A N 1
ATOM 608 C CA . VAL A 1 81 ? -5.090 0.597 23.253 1.00 96.88 81 VAL A CA 1
ATOM 609 C C . VAL A 1 81 ? -4.396 1.234 24.462 1.00 96.88 81 VAL A C 1
ATOM 611 O O . VAL A 1 81 ? -5.020 1.403 25.512 1.00 96.88 81 VAL A O 1
ATOM 614 N N . ASN A 1 82 ? -3.120 1.603 24.327 1.00 97.69 82 ASN A N 1
ATOM 615 C CA . ASN A 1 82 ? -2.329 2.164 25.428 1.00 97.69 82 ASN A CA 1
ATOM 616 C C . ASN A 1 82 ? -2.465 3.688 25.578 1.00 97.69 82 ASN A C 1
ATOM 618 O O . ASN A 1 82 ? -1.923 4.251 26.528 1.00 97.69 82 ASN A O 1
ATOM 622 N N . LYS A 1 83 ? -3.231 4.350 24.699 1.00 95.69 83 LYS A N 1
ATOM 623 C CA . LYS A 1 83 ? -3.378 5.816 24.632 1.00 95.69 83 LYS A CA 1
ATOM 624 C C . LYS A 1 83 ? -2.038 6.530 24.443 1.00 95.69 83 LYS A C 1
ATOM 626 O O . LYS A 1 83 ? -1.779 7.565 25.058 1.00 95.69 83 LYS A O 1
ATOM 631 N N . GLU A 1 84 ? -1.193 5.954 23.602 1.00 96.38 84 GLU A N 1
ATOM 632 C CA . GLU A 1 84 ? 0.095 6.519 23.218 1.00 96.38 84 GLU A CA 1
ATOM 633 C C . GLU A 1 84 ? -0.031 7.322 21.925 1.00 96.38 84 GLU A C 1
ATOM 635 O O . GLU A 1 84 ? -0.899 7.071 21.088 1.00 96.38 84 GLU A O 1
ATOM 640 N N . GLU A 1 85 ? 0.862 8.292 21.756 1.00 93.19 85 GLU A N 1
ATOM 641 C CA . GLU A 1 85 ? 0.946 9.065 20.525 1.00 93.19 85 GLU A CA 1
ATOM 642 C C . GLU A 1 85 ? 1.504 8.207 19.385 1.00 93.19 85 GLU A C 1
ATOM 644 O O . GLU A 1 85 ? 2.496 7.488 19.544 1.00 93.19 85 GLU A O 1
ATOM 649 N N . PHE A 1 86 ? 0.872 8.299 18.217 1.00 92.38 86 PHE A N 1
ATOM 650 C CA . PHE A 1 86 ? 1.252 7.543 17.037 1.00 92.38 86 PHE A CA 1
ATOM 651 C C . PHE A 1 86 ? 1.726 8.478 15.928 1.00 92.38 86 PHE A C 1
ATOM 653 O O . PHE A 1 86 ? 1.034 9.415 15.538 1.00 92.38 86 PHE A O 1
ATOM 660 N N . TRP A 1 87 ? 2.917 8.191 15.409 1.00 89.50 87 TRP A N 1
ATOM 661 C CA . TRP A 1 87 ? 3.562 8.972 14.360 1.00 89.50 87 TRP A CA 1
ATOM 662 C C . TRP A 1 87 ? 3.667 8.170 13.075 1.00 89.50 87 TRP A C 1
ATOM 664 O O . TRP A 1 87 ? 3.912 6.956 13.102 1.00 89.50 87 TRP A O 1
ATOM 674 N N . GLN A 1 88 ? 3.527 8.868 11.951 1.00 84.38 88 GLN A N 1
ATOM 675 C CA . GLN A 1 88 ? 3.669 8.260 10.642 1.00 84.38 88 GLN A CA 1
ATOM 676 C C . GLN A 1 88 ? 5.090 7.776 10.381 1.00 84.38 88 GLN A C 1
ATOM 678 O O . GLN A 1 88 ? 6.073 8.425 10.735 1.00 84.38 88 GLN A O 1
ATOM 683 N N . ASP A 1 89 ? 5.175 6.581 9.801 1.00 86.06 89 ASP A N 1
ATOM 684 C CA . ASP A 1 89 ? 6.441 5.989 9.404 1.00 86.06 89 ASP A CA 1
ATOM 685 C C . ASP A 1 89 ? 6.881 6.578 8.059 1.00 86.06 89 ASP A C 1
ATOM 687 O O . ASP A 1 89 ? 6.073 6.748 7.143 1.00 86.06 89 ASP A O 1
ATOM 691 N N . PHE A 1 90 ? 8.184 6.810 7.915 1.00 90.56 90 PHE A N 1
ATOM 692 C CA . PHE A 1 90 ? 8.817 7.257 6.676 1.00 90.56 90 PHE A CA 1
ATOM 693 C C . PHE A 1 90 ? 8.535 6.324 5.481 1.00 90.56 90 PHE A C 1
ATOM 695 O O . PHE A 1 90 ? 8.657 6.716 4.323 1.00 90.56 90 PHE A O 1
ATOM 702 N N . CYS A 1 91 ? 8.118 5.080 5.735 1.00 90.88 91 CYS A N 1
ATOM 703 C CA . CYS A 1 91 ? 7.686 4.136 4.703 1.00 90.88 91 CYS A CA 1
ATOM 704 C C . CYS A 1 91 ? 6.548 4.655 3.792 1.00 90.88 91 CYS A C 1
ATOM 706 O O . CYS A 1 91 ? 6.351 4.098 2.710 1.00 90.88 91 CYS A O 1
ATOM 708 N N . PHE A 1 92 ? 5.822 5.707 4.190 1.00 94.06 92 PHE A N 1
ATOM 709 C CA . PHE A 1 92 ? 4.756 6.332 3.396 1.00 94.06 92 PHE A CA 1
ATOM 710 C C . PHE A 1 92 ? 5.187 7.604 2.639 1.00 94.06 92 PHE A C 1
ATOM 712 O O . PHE A 1 92 ? 4.338 8.289 2.080 1.00 94.06 92 PHE A O 1
ATOM 719 N N . GLU A 1 93 ? 6.491 7.897 2.566 1.00 94.62 93 GLU A N 1
ATOM 720 C CA . GLU A 1 93 ? 7.024 9.099 1.897 1.00 94.62 93 GLU A CA 1
ATOM 721 C C . GLU A 1 93 ? 7.420 8.866 0.429 1.00 94.62 93 GLU A C 1
ATOM 723 O O . GLU A 1 93 ? 7.275 9.740 -0.427 1.00 94.62 93 GLU A O 1
ATOM 728 N N . LEU A 1 94 ? 7.934 7.672 0.114 1.00 95.31 94 LEU A N 1
ATOM 729 C CA . LEU A 1 94 ? 8.534 7.372 -1.186 1.00 95.31 94 LEU A CA 1
ATOM 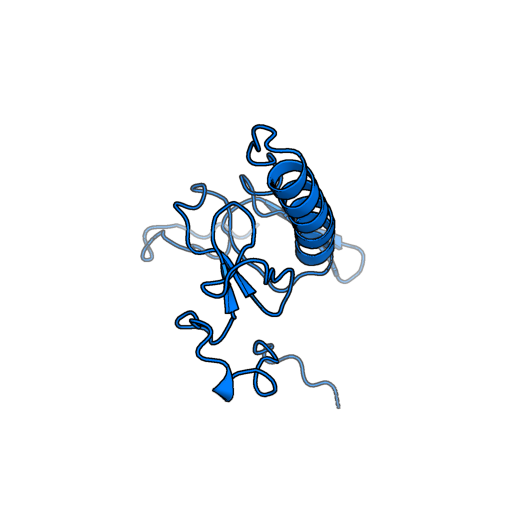730 C C . LEU A 1 94 ? 8.103 5.999 -1.697 1.00 95.31 94 LEU A C 1
ATOM 732 O O . LEU A 1 94 ? 8.314 4.976 -1.042 1.00 95.31 94 LEU A O 1
ATOM 736 N N . PHE A 1 95 ? 7.573 5.951 -2.919 1.00 95.56 95 PHE A N 1
ATOM 737 C CA . PHE A 1 95 ? 7.392 4.684 -3.616 1.00 95.56 95 PHE A CA 1
ATOM 738 C C . PHE A 1 95 ? 8.744 4.069 -3.980 1.00 95.56 95 PHE A C 1
ATOM 740 O O . PHE A 1 95 ? 9.601 4.727 -4.568 1.00 95.56 95 PHE A O 1
ATOM 747 N N . THR A 1 96 ? 8.929 2.785 -3.675 1.00 94.81 96 THR A N 1
ATOM 748 C CA . THR A 1 96 ? 10.118 2.036 -4.087 1.00 94.81 96 THR A CA 1
ATOM 749 C C . THR A 1 96 ? 9.723 0.667 -4.626 1.00 94.81 96 THR A C 1
ATOM 751 O O . THR A 1 96 ? 8.950 -0.069 -4.010 1.00 94.81 96 THR A O 1
ATOM 754 N N . HIS A 1 97 ? 10.262 0.307 -5.789 1.00 94.94 97 HIS A N 1
ATOM 755 C CA . HIS A 1 97 ? 10.085 -1.015 -6.376 1.00 94.94 97 HIS A CA 1
ATOM 756 C C 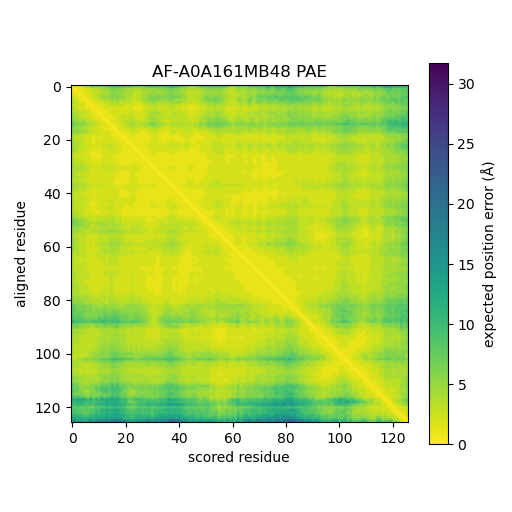. HIS A 1 97 ? 11.371 -1.478 -7.052 1.00 94.94 97 HIS A C 1
ATOM 758 O O . HIS A 1 97 ? 12.010 -0.731 -7.792 1.00 94.94 97 HIS A O 1
ATOM 764 N N . VAL A 1 98 ? 11.747 -2.728 -6.795 1.00 94.75 98 VAL A N 1
ATOM 765 C CA . VAL A 1 98 ? 12.939 -3.348 -7.371 1.00 94.75 98 VAL A CA 1
ATOM 766 C C . VAL A 1 98 ? 12.548 -4.689 -7.964 1.00 94.75 98 VAL A C 1
ATOM 768 O O . VAL A 1 98 ? 11.993 -5.542 -7.274 1.00 94.75 98 VAL A O 1
ATOM 771 N N . THR A 1 99 ? 12.877 -4.883 -9.235 1.00 94.69 99 THR A N 1
ATOM 772 C CA . THR A 1 99 ? 12.701 -6.151 -9.943 1.00 94.69 99 THR A CA 1
ATOM 773 C C . THR A 1 99 ? 13.908 -6.437 -10.842 1.00 94.69 99 THR A C 1
ATOM 775 O O . THR A 1 99 ? 14.845 -5.639 -10.928 1.00 94.69 99 THR A O 1
ATOM 778 N N . SER A 1 100 ? 13.933 -7.607 -11.475 1.00 96.88 100 SER A N 1
ATOM 779 C CA . SER A 1 100 ? 14.982 -8.016 -12.408 1.00 96.88 100 SER A CA 1
ATOM 780 C C . SER A 1 100 ? 14.361 -8.570 -13.681 1.00 96.88 100 SER A C 1
ATOM 782 O O . SER A 1 100 ? 13.427 -9.369 -13.623 1.00 96.88 100 SER A O 1
ATOM 784 N N . PHE A 1 101 ? 14.899 -8.172 -14.829 1.00 95.19 101 PHE A N 1
ATOM 785 C CA . PHE A 1 101 ? 14.466 -8.651 -16.134 1.00 95.19 101 PHE A CA 1
ATOM 786 C C . PHE A 1 101 ? 15.684 -8.955 -17.004 1.00 95.19 101 PHE A C 1
ATOM 788 O O . PHE A 1 101 ? 16.544 -8.099 -17.195 1.00 95.19 101 PHE A O 1
ATOM 795 N N . PHE A 1 102 ? 15.799 -10.200 -17.481 1.00 96.38 102 PHE A N 1
ATOM 796 C CA . PHE A 1 102 ? 16.971 -10.700 -18.222 1.00 96.38 102 PHE A CA 1
ATOM 797 C C . PHE A 1 102 ? 18.327 -10.381 -17.557 1.00 96.38 102 PHE A C 1
ATOM 799 O O . PHE A 1 102 ? 19.303 -10.049 -18.222 1.00 96.38 102 PHE A O 1
ATOM 806 N N . GLY A 1 103 ? 18.393 -10.470 -16.224 1.00 95.56 103 GLY A N 1
ATOM 807 C CA . GLY A 1 103 ? 19.612 -10.194 -15.454 1.00 95.56 103 GLY A CA 1
ATOM 808 C C . GLY A 1 103 ? 19.900 -8.706 -15.221 1.00 95.56 103 GLY A C 1
ATOM 809 O O . GLY A 1 103 ? 20.842 -8.380 -14.501 1.00 95.56 103 GLY A O 1
ATOM 810 N N . MET A 1 104 ? 19.082 -7.805 -15.766 1.00 96.12 104 MET A N 1
ATOM 811 C CA . MET A 1 104 ? 19.165 -6.370 -15.515 1.00 96.12 104 MET A CA 1
ATOM 812 C C . MET A 1 104 ? 18.265 -5.991 -14.343 1.00 96.12 104 MET A C 1
ATOM 814 O O . MET A 1 104 ? 17.089 -6.353 -14.306 1.00 96.12 104 MET A O 1
ATOM 818 N N . LYS A 1 105 ? 18.806 -5.231 -13.390 1.00 96.81 105 LYS A N 1
ATOM 819 C CA . LYS A 1 105 ? 18.014 -4.669 -12.292 1.00 96.81 105 LYS A CA 1
ATOM 820 C C . LYS A 1 105 ? 17.190 -3.493 -12.807 1.00 96.81 105 LYS A C 1
ATOM 822 O O . LYS A 1 105 ? 17.742 -2.575 -13.405 1.00 96.81 105 LYS A O 1
ATOM 827 N N . VAL A 1 106 ? 15.898 -3.504 -12.505 1.00 95.06 106 VAL A N 1
ATOM 828 C CA . VAL A 1 106 ? 14.988 -2.378 -12.717 1.00 95.06 106 VAL A CA 1
ATOM 829 C C . VAL A 1 106 ? 14.636 -1.819 -11.346 1.00 95.06 106 VAL A C 1
ATOM 831 O O . VAL A 1 106 ? 14.123 -2.542 -10.491 1.00 95.06 106 VAL A O 1
ATOM 834 N N . VAL A 1 107 ? 14.953 -0.546 -11.129 1.00 95.25 107 VAL A N 1
ATOM 835 C CA . VAL A 1 107 ? 14.716 0.159 -9.867 1.00 95.25 107 VAL A CA 1
ATOM 836 C C . VAL A 1 107 ? 13.838 1.365 -10.160 1.00 95.25 107 VAL A C 1
ATOM 838 O O . VAL A 1 107 ? 14.196 2.200 -10.986 1.00 95.25 107 VAL A O 1
ATOM 841 N N . LEU A 1 108 ? 12.697 1.443 -9.483 1.00 94.56 108 LEU A N 1
ATOM 842 C CA . LEU A 1 108 ? 11.762 2.561 -9.544 1.00 94.56 108 LEU A CA 1
ATOM 843 C C . LEU A 1 108 ? 11.748 3.244 -8.176 1.00 94.56 108 LEU A C 1
ATOM 845 O O . LEU A 1 108 ? 11.530 2.579 -7.160 1.00 94.56 108 LEU A O 1
ATOM 849 N N . LEU A 1 109 ? 11.996 4.552 -8.163 1.00 94.69 109 LEU A N 1
ATOM 850 C CA . LEU A 1 109 ? 11.958 5.402 -6.975 1.00 94.69 109 LEU A CA 1
ATOM 851 C C . LEU A 1 109 ? 11.029 6.583 -7.262 1.00 94.69 109 LEU A C 1
ATOM 853 O O . LEU A 1 109 ? 11.224 7.281 -8.254 1.00 94.69 109 LEU A O 1
ATOM 857 N N . GLY A 1 110 ? 10.044 6.801 -6.398 1.00 94.81 110 GLY A N 1
ATOM 858 C CA . GLY A 1 110 ? 9.028 7.832 -6.573 1.00 94.81 110 GLY A CA 1
ATOM 859 C C . GLY A 1 110 ? 8.036 7.522 -7.691 1.00 94.81 110 GLY A C 1
ATOM 860 O O . GLY A 1 110 ? 7.859 6.377 -8.111 1.00 94.81 110 GLY A O 1
ATOM 861 N N . LEU A 1 111 ? 7.363 8.563 -8.168 1.00 93.06 111 LEU A N 1
ATOM 862 C CA . LEU A 1 111 ? 6.417 8.448 -9.272 1.00 93.06 111 LEU A CA 1
ATOM 863 C C . LEU A 1 111 ? 7.156 8.083 -10.566 1.00 93.06 111 LEU A C 1
ATOM 865 O O . LEU A 1 111 ? 8.205 8.645 -10.877 1.00 93.06 111 LEU A O 1
ATOM 869 N N . PHE A 1 112 ? 6.604 7.151 -11.337 1.00 90.94 112 PHE A N 1
ATOM 870 C CA . PHE A 1 112 ? 7.187 6.693 -12.600 1.00 90.94 112 PHE A CA 1
ATOM 871 C C . PHE A 1 112 ? 6.180 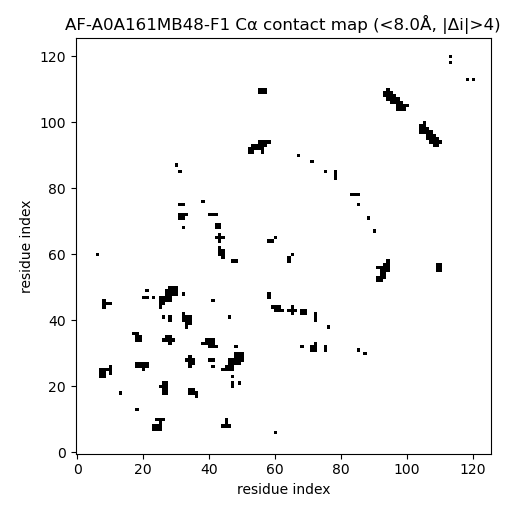6.858 -13.745 1.00 90.94 112 PHE A C 1
ATOM 873 O O . PHE A 1 112 ? 5.012 7.161 -13.524 1.00 90.94 112 PHE A O 1
ATOM 880 N N . ASN A 1 113 ? 6.625 6.684 -14.994 1.00 87.94 113 ASN A N 1
ATOM 881 C CA . ASN A 1 113 ? 5.761 6.769 -16.183 1.00 87.94 113 ASN A CA 1
ATOM 882 C C . ASN A 1 113 ? 4.994 8.107 -16.331 1.00 87.94 113 ASN A C 1
ATOM 884 O O . ASN A 1 113 ? 3.853 8.129 -16.786 1.00 87.94 113 ASN A O 1
ATOM 888 N N . GLY A 1 114 ? 5.593 9.223 -15.899 1.00 87.94 114 GLY A N 1
ATOM 889 C CA . GLY A 1 114 ? 4.995 10.557 -16.035 1.00 87.94 114 GLY A CA 1
ATOM 890 C C . GLY A 1 114 ? 3.723 10.787 -15.209 1.00 87.94 114 GLY A C 1
ATOM 891 O O . GLY A 1 114 ? 2.950 11.696 -15.508 1.00 87.94 114 GLY A O 1
ATOM 892 N N . GLN A 1 115 ? 3.481 9.967 -14.181 1.00 90.00 115 GLN A N 1
ATOM 893 C CA . GLN A 1 115 ? 2.371 10.154 -13.246 1.00 90.00 115 GLN A CA 1
ATOM 894 C C . GLN A 1 115 ? 2.365 11.579 -12.674 1.00 90.00 115 GLN A C 1
ATOM 896 O O . GLN A 1 115 ? 3.399 12.071 -12.230 1.00 90.00 115 GLN A O 1
ATOM 901 N N . ARG A 1 116 ? 1.183 12.211 -12.651 1.00 88.56 116 ARG A N 1
ATOM 902 C CA . ARG A 1 116 ? 0.952 13.586 -12.158 1.00 88.56 116 ARG A CA 1
ATOM 903 C C . ARG A 1 116 ? 1.678 14.697 -12.938 1.00 88.56 116 ARG A C 1
ATOM 905 O O . ARG A 1 116 ? 1.693 15.829 -12.477 1.00 88.56 116 ARG A O 1
ATOM 912 N N . LEU A 1 117 ? 2.259 14.399 -14.106 1.00 88.94 117 LEU A N 1
ATOM 913 C CA . LEU A 1 117 ? 2.929 15.399 -14.949 1.00 88.94 117 LEU A CA 1
ATOM 914 C C . LEU A 1 117 ? 2.064 15.904 -16.114 1.00 88.94 117 LEU A C 1
ATOM 916 O O . LEU A 1 117 ? 2.547 16.720 -16.884 1.00 88.94 117 LEU A O 1
ATOM 920 N N . ASP A 1 118 ? 0.830 15.421 -16.294 1.00 87.94 118 ASP A N 1
ATOM 921 C CA . ASP A 1 118 ? -0.115 15.881 -17.334 1.00 87.94 118 ASP A CA 1
ATOM 922 C C . ASP A 1 118 ? 0.484 15.989 -18.755 1.00 87.94 118 ASP A C 1
ATOM 924 O O . ASP A 1 118 ? 0.222 16.932 -19.499 1.00 87.94 118 ASP A O 1
ATOM 928 N N . ASN A 1 119 ? 1.311 15.010 -19.147 1.00 86.31 119 ASN A N 1
ATOM 929 C CA . ASN A 1 119 ? 2.078 14.990 -20.409 1.00 86.31 119 ASN A CA 1
ATOM 930 C C . ASN A 1 119 ? 3.112 16.122 -20.572 1.00 86.31 119 ASN A C 1
ATOM 932 O O . ASN A 1 119 ? 3.692 16.283 -21.643 1.00 86.31 119 ASN A O 1
ATOM 936 N N . SER A 1 120 ? 3.398 16.869 -19.509 1.00 92.94 120 SER A N 1
ATOM 937 C CA . SER A 1 120 ? 4.445 17.886 -19.432 1.00 92.94 120 SER A CA 1
ATOM 938 C C . SER A 1 120 ? 5.794 17.262 -19.048 1.00 92.94 120 SER A C 1
ATOM 940 O O . SER A 1 120 ? 6.374 17.588 -18.011 1.00 92.94 120 SER A O 1
ATOM 942 N N . TYR A 1 121 ? 6.287 16.326 -19.864 1.00 91.06 121 TYR A N 1
ATOM 943 C CA . TYR A 1 121 ? 7.587 15.674 -19.669 1.00 91.06 121 TYR A CA 1
ATOM 944 C C . TYR A 1 121 ? 8.219 15.237 -20.998 1.00 91.06 121 TYR A C 1
ATOM 946 O O . TYR A 1 121 ? 7.529 15.019 -21.991 1.00 91.06 121 TYR A O 1
ATOM 954 N N . GLU A 1 122 ? 9.542 15.070 -21.003 1.00 89.50 122 GLU A N 1
ATOM 955 C CA . GLU A 1 122 ? 10.297 14.522 -22.134 1.00 89.50 122 GLU A CA 1
ATOM 956 C C . GLU A 1 122 ? 10.820 13.121 -21.792 1.00 89.50 122 GLU A C 1
ATOM 958 O O . GLU A 1 122 ? 11.258 12.862 -20.668 1.00 89.50 122 GLU A O 1
ATOM 963 N N . ILE A 1 123 ? 10.786 12.203 -22.762 1.00 88.75 123 ILE A N 1
ATOM 964 C CA . ILE A 1 123 ? 11.313 10.842 -22.601 1.00 88.75 123 ILE A CA 1
ATOM 965 C C . ILE A 1 123 ? 12.703 10.779 -23.226 1.00 88.75 123 ILE A C 1
ATOM 967 O O . ILE A 1 123 ? 12.858 10.908 -24.439 1.00 88.75 123 ILE A O 1
ATOM 971 N N . LEU A 1 124 ? 13.710 10.519 -22.396 1.00 86.25 124 LEU A N 1
ATOM 972 C CA . LEU A 1 124 ? 15.065 10.238 -22.851 1.00 86.25 124 LEU A CA 1
ATOM 973 C C . LEU A 1 124 ? 15.274 8.720 -22.939 1.00 86.25 124 LEU A C 1
ATOM 975 O O . LEU A 1 124 ? 15.308 8.038 -21.916 1.00 86.25 124 LEU A O 1
ATOM 979 N N . LEU A 1 125 ? 15.455 8.197 -24.151 1.00 83.56 125 LEU A N 1
ATOM 980 C CA . LEU A 1 125 ? 15.880 6.815 -24.381 1.00 83.56 125 LEU A CA 1
ATOM 981 C C . LEU A 1 125 ? 17.398 6.806 -24.637 1.00 83.56 125 LEU A C 1
ATOM 983 O O . LEU A 1 125 ? 17.872 7.569 -25.480 1.00 83.56 125 LEU A O 1
ATOM 987 N N . ARG A 1 126 ? 18.158 5.986 -23.903 1.00 75.56 126 ARG A N 1
ATOM 988 C CA . ARG A 1 126 ? 19.606 5.791 -24.091 1.00 75.56 126 ARG A CA 1
ATOM 989 C C . ARG A 1 126 ? 19.922 4.342 -24.407 1.00 75.56 126 ARG A C 1
ATOM 991 O O . ARG A 1 126 ? 19.246 3.471 -23.818 1.00 75.56 126 ARG A O 1
#